Protein AF-X1RJ01-F1 (afdb_monomer_lite)

pLDDT: mean 85.83, std 17.18, range [34.94, 98.0]

Sequence (54 aa):
MKNMTGLIECESCGTSYTEKEFEKLELTGHNGIWNFDYRRC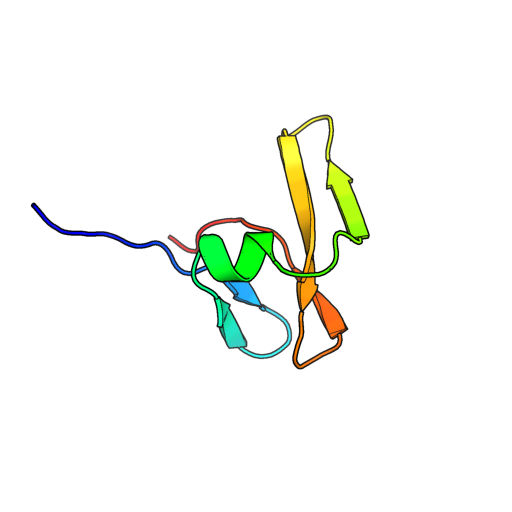RECKKEITGVIAW

Organism: NCBI:txid412755

Radius of gyration: 11.18 Å; chains: 1; bounding box: 22×33×24 Å

Secondary structure (DSSP, 8-state):
------EEE-TTT--EEEHHHHTTSPEEEEETTTTEEEEE-TTT--EEE-----

Foldseek 3Di:
DDPPQFWFADPVPRDTDGPVRQVVFAFPDADPVVGWTWGQDPPPRDIGTRDRDD

Structure (mmCIF, N/CA/C/O backbone):
data_AF-X1RJ01-F1
#
_entry.id   AF-X1RJ01-F1
#
loop_
_atom_site.group_PDB
_atom_site.id
_atom_site.type_symbol
_atom_site.label_atom_id
_atom_site.label_alt_id
_atom_site.label_comp_id
_atom_site.label_asym_id
_atom_site.label_entity_id
_atom_site.label_seq_id
_atom_site.pdbx_PDB_ins_code
_atom_site.Cartn_x
_atom_site.Cartn_y
_atom_site.Cartn_z
_atom_site.occupancy
_atom_site.B_iso_or_equiv
_atom_site.auth_seq_id
_atom_site.auth_comp_id
_atom_site.auth_asym_id
_atom_site.auth_atom_id
_atom_site.pdbx_PDB_model_num
ATOM 1 N N . MET A 1 1 ? -12.370 26.894 -3.183 1.00 34.94 1 MET A N 1
ATOM 2 C CA . MET A 1 1 ? -11.408 25.882 -3.672 1.00 34.94 1 MET A CA 1
ATOM 3 C C . MET A 1 1 ? -11.804 24.562 -3.027 1.00 34.94 1 MET A C 1
ATOM 5 O O . MET A 1 1 ? -11.847 24.513 -1.806 1.00 34.94 1 MET A O 1
ATOM 9 N N . LYS A 1 2 ? -12.244 23.558 -3.796 1.00 40.06 2 LYS A N 1
ATOM 10 C CA . LYS A 1 2 ? -12.607 22.247 -3.235 1.00 40.06 2 LYS A CA 1
ATOM 11 C C . LYS A 1 2 ? -11.304 21.486 -2.972 1.00 40.06 2 LYS A C 1
ATOM 13 O O . LYS A 1 2 ? -10.616 21.143 -3.925 1.00 40.06 2 LYS A O 1
ATOM 18 N N . ASN A 1 3 ? -10.950 21.275 -1.705 1.00 40.84 3 ASN A N 1
ATOM 19 C CA . ASN A 1 3 ? -9.883 20.350 -1.322 1.00 40.84 3 ASN A CA 1
ATOM 20 C C . ASN A 1 3 ? -10.366 18.924 -1.622 1.00 40.84 3 ASN A C 1
ATOM 22 O O . ASN A 1 3 ? -11.005 18.297 -0.785 1.00 40.84 3 ASN A O 1
ATOM 26 N N . MET A 1 4 ? -10.119 18.438 -2.837 1.00 47.66 4 MET A N 1
ATOM 27 C CA . MET A 1 4 ? -10.260 17.025 -3.189 1.00 47.66 4 MET A CA 1
ATOM 28 C C . MET A 1 4 ? -9.003 16.303 -2.714 1.00 47.66 4 MET A C 1
ATOM 30 O O .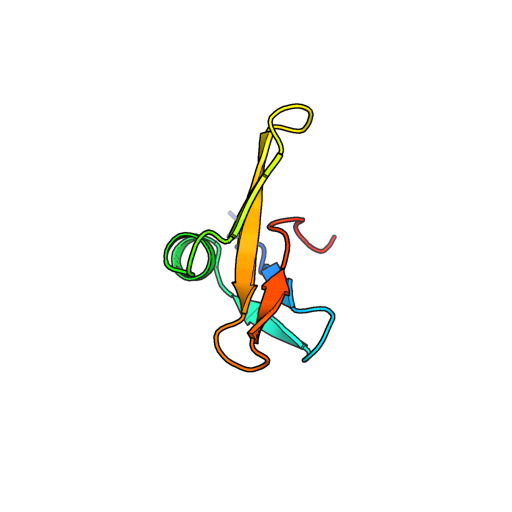 MET A 1 4 ? -8.038 16.153 -3.454 1.00 47.66 4 MET A O 1
ATOM 34 N N . THR A 1 5 ? -8.980 15.924 -1.441 1.00 59.88 5 THR A N 1
ATOM 35 C CA . THR A 1 5 ? -7.975 14.991 -0.930 1.00 59.88 5 THR A CA 1
ATOM 36 C C . THR A 1 5 ? -8.411 13.602 -1.388 1.00 59.88 5 THR A C 1
ATOM 38 O O . THR A 1 5 ? -9.332 13.032 -0.810 1.00 59.88 5 THR A O 1
ATOM 41 N N . GLY A 1 6 ? -7.833 13.106 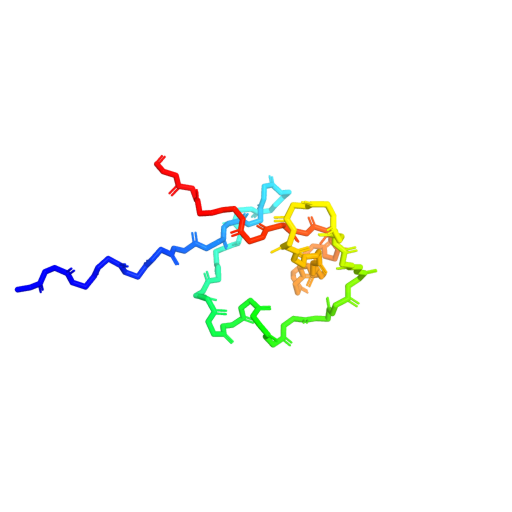-2.487 1.00 78.38 6 GLY A N 1
ATOM 42 C CA . GLY A 1 6 ? -8.091 11.747 -2.962 1.00 78.38 6 GLY A CA 1
ATOM 43 C C . GLY A 1 6 ? -7.673 10.745 -1.889 1.00 78.38 6 GLY A C 1
ATOM 44 O O . GLY A 1 6 ? -6.559 10.824 -1.370 1.00 78.38 6 GLY A O 1
ATOM 45 N N . LEU A 1 7 ? -8.584 9.852 -1.507 1.00 89.06 7 LEU A N 1
ATOM 46 C CA . LEU A 1 7 ? -8.264 8.732 -0.631 1.00 89.06 7 LEU A CA 1
ATOM 47 C C . LEU A 1 7 ? -7.781 7.553 -1.480 1.00 89.06 7 LEU A C 1
ATOM 49 O O . LEU A 1 7 ? -8.250 7.348 -2.598 1.00 89.06 7 LEU A O 1
ATOM 53 N N . ILE A 1 8 ? -6.861 6.772 -0.926 1.00 91.38 8 ILE A N 1
ATOM 54 C CA . ILE A 1 8 ? -6.386 5.517 -1.506 1.00 91.38 8 ILE A CA 1
ATOM 55 C C . ILE A 1 8 ? -7.033 4.389 -0.710 1.00 91.38 8 ILE A C 1
ATOM 57 O O . ILE A 1 8 ? -6.744 4.224 0.476 1.00 91.38 8 ILE A O 1
ATOM 61 N N . GLU A 1 9 ? -7.931 3.637 -1.339 1.00 92.69 9 GLU A N 1
ATOM 62 C CA . GLU A 1 9 ? -8.652 2.540 -0.697 1.00 92.69 9 GLU A CA 1
ATOM 63 C C . GLU A 1 9 ? -7.957 1.196 -0.925 1.00 92.69 9 GLU A C 1
ATOM 65 O O . GLU A 1 9 ? -7.547 0.849 -2.031 1.00 92.69 9 GLU A O 1
ATOM 70 N N . CYS A 1 10 ? -7.827 0.411 0.141 1.00 94.31 10 CYS A N 1
ATOM 71 C CA . CYS A 1 10 ? -7.412 -0.975 0.044 1.00 94.31 10 CYS A CA 1
ATOM 72 C C . CYS A 1 10 ? -8.563 -1.826 -0.498 1.00 94.31 10 CYS A C 1
ATOM 74 O O . CYS A 1 10 ? -9.469 -2.176 0.255 1.00 94.31 10 CYS A O 1
ATOM 76 N N . GLU A 1 11 ? -8.475 -2.263 -1.752 1.00 92.25 11 GLU A N 1
ATOM 77 C CA . GLU A 1 11 ? -9.493 -3.121 -2.385 1.00 92.25 11 GLU A CA 1
ATOM 78 C C . GLU A 1 11 ? -9.759 -4.434 -1.626 1.00 92.25 11 GLU A C 1
ATOM 80 O O . GLU A 1 11 ? -10.827 -5.027 -1.741 1.00 92.25 11 GLU A O 1
ATOM 85 N N . SER A 1 12 ? -8.795 -4.905 -0.826 1.00 94.31 12 SER A N 1
ATOM 86 C CA . SER A 1 12 ? -8.945 -6.145 -0.054 1.00 94.31 12 SER A CA 1
ATOM 87 C C . SER A 1 12 ? -9.771 -5.991 1.227 1.00 94.31 12 SER A C 1
ATOM 89 O O . SER A 1 12 ? -10.341 -6.979 1.686 1.00 94.31 12 SER A O 1
ATOM 91 N N . CYS A 1 13 ? -9.801 -4.811 1.856 1.00 96.06 13 CYS A N 1
ATOM 92 C CA . CYS A 1 13 ? -10.472 -4.633 3.155 1.00 96.06 13 CYS A CA 1
ATOM 93 C C . CYS A 1 13 ? -11.278 -3.338 3.307 1.00 96.06 13 CYS A C 1
ATOM 95 O O . CYS A 1 13 ? -11.840 -3.107 4.375 1.00 96.06 13 CYS A O 1
ATOM 97 N N . GLY A 1 14 ? -11.324 -2.493 2.278 1.00 93.31 14 GLY A N 1
ATOM 98 C CA . GLY A 1 14 ? -12.065 -1.231 2.263 1.00 93.31 14 GLY A CA 1
ATOM 99 C C . GLY A 1 14 ? -11.455 -0.118 3.118 1.00 93.31 14 GLY A C 1
ATOM 100 O O . GLY A 1 14 ? -12.063 0.931 3.302 1.00 93.31 14 GLY A O 1
ATOM 101 N N . THR A 1 15 ? -10.264 -0.316 3.692 1.00 94.38 15 THR A N 1
ATOM 102 C CA . THR A 1 15 ? -9.607 0.735 4.480 1.00 94.38 15 THR A CA 1
ATOM 103 C C . THR A 1 15 ? -9.054 1.812 3.560 1.00 94.38 15 THR A C 1
ATOM 105 O O . THR A 1 15 ? -8.229 1.518 2.697 1.00 94.38 15 THR A O 1
ATOM 108 N N . SER A 1 16 ? -9.457 3.058 3.786 1.00 93.50 16 SER A N 1
ATOM 109 C CA . SER A 1 16 ? -8.972 4.216 3.040 1.00 93.50 16 SER A CA 1
ATOM 110 C C . SER A 1 16 ? -7.847 4.942 3.780 1.00 93.50 16 SER A C 1
ATOM 112 O O . SER A 1 16 ? -7.899 5.111 4.998 1.00 93.50 16 SER A O 1
ATOM 114 N N . TYR A 1 17 ? -6.849 5.408 3.035 1.00 92.69 17 TYR A N 1
ATOM 115 C CA . TYR A 1 17 ? -5.727 6.203 3.527 1.00 92.69 17 TYR A CA 1
ATOM 116 C C . TYR A 1 17 ? -5.706 7.560 2.833 1.00 92.69 17 TYR A C 1
ATOM 118 O O . TYR A 1 17 ? -5.953 7.657 1.631 1.00 92.69 17 TYR A O 1
ATOM 126 N N . THR A 1 18 ? -5.347 8.614 3.562 1.00 91.81 18 THR A N 1
ATOM 127 C CA . THR A 1 18 ? -4.853 9.831 2.910 1.00 91.81 18 THR A CA 1
ATOM 128 C C . THR A 1 18 ? -3.526 9.538 2.207 1.00 91.81 18 THR A C 1
ATOM 130 O O . THR A 1 18 ? -2.789 8.638 2.607 1.00 91.81 18 THR A O 1
ATOM 133 N N . GLU A 1 19 ? -3.166 10.335 1.203 1.00 89.50 19 GLU A N 1
ATOM 134 C CA . GLU A 1 19 ? -1.867 10.229 0.522 1.00 89.50 19 GLU A CA 1
ATOM 135 C C . GLU A 1 19 ? -0.684 10.218 1.515 1.00 89.50 19 GLU A C 1
ATOM 137 O O . GLU A 1 19 ? 0.173 9.339 1.467 1.00 89.50 19 GLU A O 1
ATOM 142 N N . LYS A 1 20 ? -0.705 11.102 2.525 1.00 91.75 20 LYS A N 1
ATOM 143 C CA . LYS A 1 20 ? 0.325 11.157 3.582 1.00 91.75 20 LYS A CA 1
ATOM 144 C C . LYS A 1 20 ? 0.378 9.909 4.462 1.00 91.75 20 LYS A C 1
ATOM 146 O O . LYS A 1 20 ? 1.421 9.610 5.042 1.00 91.75 20 LYS A O 1
ATOM 151 N N . GLU A 1 21 ? -0.749 9.237 4.673 1.00 94.44 21 GLU A N 1
ATOM 152 C CA . GLU A 1 21 ? -0.776 7.973 5.412 1.00 94.44 21 GLU A CA 1
ATOM 153 C C . GLU A 1 21 ? -0.268 6.831 4.541 1.00 94.44 21 GLU A C 1
ATOM 155 O O . GLU A 1 21 ? 0.509 6.014 5.031 1.00 94.44 21 GLU A O 1
ATOM 160 N N . PHE A 1 22 ? -0.638 6.823 3.260 1.00 9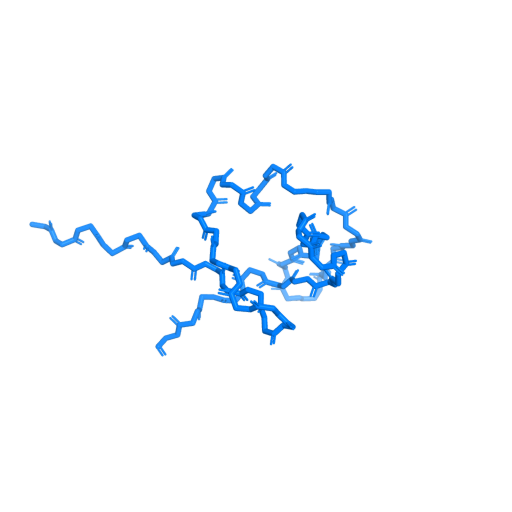3.19 22 PHE A N 1
ATOM 161 C CA . PHE A 1 22 ? -0.159 5.864 2.273 1.00 93.19 22 PHE A CA 1
ATOM 162 C C . PHE A 1 22 ? 1.369 5.911 2.124 1.00 93.19 22 PHE A C 1
ATOM 164 O O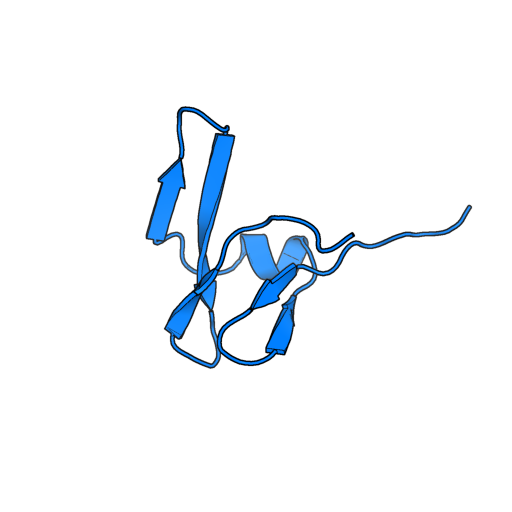 . PHE A 1 22 ? 2.025 4.874 2.198 1.00 93.19 22 PHE A O 1
ATOM 171 N N . GLU A 1 23 ? 1.965 7.104 2.043 1.00 92.56 23 GLU A N 1
ATOM 172 C CA . GLU A 1 23 ? 3.424 7.296 1.987 1.00 92.56 23 GLU A CA 1
ATOM 173 C C . GLU A 1 23 ? 4.175 6.797 3.234 1.00 92.56 23 GLU A C 1
ATOM 175 O O . GLU A 1 23 ? 5.386 6.571 3.184 1.00 92.56 23 GLU A O 1
ATOM 180 N N . LYS A 1 24 ? 3.482 6.609 4.363 1.00 96.56 24 LYS A N 1
ATOM 181 C CA . LYS A 1 24 ? 4.057 6.055 5.601 1.00 96.56 24 LYS A CA 1
ATOM 182 C C . LYS A 1 24 ? 3.899 4.542 5.713 1.00 96.56 24 LYS A C 1
ATOM 184 O O . LYS A 1 24 ? 4.427 3.951 6.656 1.00 96.56 24 LYS A O 1
ATOM 189 N N . LEU A 1 25 ? 3.144 3.913 4.816 1.00 96.62 25 LEU A N 1
ATOM 190 C CA . LEU A 1 25 ? 3.024 2.462 4.787 1.00 96.62 25 LEU A CA 1
ATOM 191 C C . LEU A 1 25 ? 4.321 1.832 4.282 1.00 96.62 25 LEU A C 1
ATOM 193 O O . LEU A 1 25 ? 5.097 2.447 3.544 1.00 96.62 25 LEU A O 1
ATOM 197 N N . GLU A 1 26 ? 4.538 0.586 4.694 1.00 97.81 26 GLU A N 1
ATOM 198 C CA . GLU A 1 26 ? 5.695 -0.205 4.286 1.00 97.81 26 GLU A CA 1
ATOM 199 C C . GLU A 1 26 ? 5.711 -0.352 2.762 1.00 97.81 26 GLU A C 1
ATOM 201 O O . GLU A 1 26 ? 4.748 -0.850 2.180 1.00 97.81 26 GLU A O 1
ATOM 206 N N . LEU A 1 27 ? 6.800 0.085 2.131 1.00 96.00 27 LEU A N 1
ATOM 207 C CA . LEU A 1 27 ? 7.051 -0.109 0.707 1.00 96.00 27 LEU A CA 1
ATOM 208 C C . LEU A 1 27 ? 7.316 -1.595 0.442 1.00 96.00 27 LEU A C 1
ATOM 210 O O . LEU A 1 27 ? 8.235 -2.171 1.023 1.00 96.00 27 LEU A O 1
ATOM 214 N N . THR A 1 28 ? 6.529 -2.207 -0.437 1.00 97.50 28 THR A N 1
ATOM 215 C CA . THR A 1 28 ? 6.725 -3.604 -0.861 1.00 97.50 28 THR A CA 1
ATOM 216 C C . THR A 1 28 ? 7.385 -3.702 -2.229 1.00 97.50 28 THR A C 1
ATOM 218 O O . THR A 1 28 ? 8.048 -4.696 -2.516 1.00 97.50 28 THR A O 1
ATOM 221 N N . GLY A 1 29 ? 7.270 -2.659 -3.050 1.00 95.06 29 GLY A N 1
ATOM 222 C CA . GLY A 1 29 ? 7.914 -2.584 -4.352 1.00 95.06 29 GLY A CA 1
ATOM 223 C C . GLY A 1 29 ? 7.683 -1.242 -5.033 1.00 95.06 29 GLY A C 1
ATOM 224 O O . GLY A 1 29 ? 6.830 -0.459 -4.623 1.00 95.06 29 GLY A O 1
ATOM 225 N N . HIS A 1 30 ? 8.433 -0.998 -6.102 1.00 92.44 30 HIS A N 1
ATOM 226 C CA . HIS A 1 30 ? 8.279 0.174 -6.955 1.00 92.44 30 HIS A CA 1
ATOM 227 C C . HIS A 1 30 ? 8.097 -0.274 -8.406 1.00 92.44 30 HIS A C 1
ATOM 229 O O . HIS A 1 30 ? 8.899 -1.052 -8.931 1.00 92.44 30 HIS A O 1
ATOM 235 N N . ASN A 1 31 ? 7.045 0.209 -9.061 1.00 91.12 31 ASN A N 1
ATOM 236 C CA . ASN A 1 31 ? 6.825 -0.010 -10.481 1.00 91.12 31 ASN A CA 1
ATOM 237 C C . ASN A 1 31 ? 7.557 1.066 -11.291 1.00 91.12 31 ASN A C 1
ATOM 239 O O . ASN A 1 31 ? 7.025 2.152 -11.505 1.00 91.12 31 ASN A O 1
ATOM 243 N N . GLY A 1 32 ? 8.754 0.750 -11.787 1.00 90.69 32 GLY A N 1
ATOM 244 C CA . GLY A 1 32 ? 9.566 1.706 -12.550 1.00 90.69 32 GLY A CA 1
ATOM 245 C C . GLY A 1 32 ? 9.026 2.069 -13.941 1.00 90.69 32 GLY A C 1
ATOM 246 O O . GLY A 1 32 ? 9.467 3.060 -14.511 1.00 90.69 32 GLY A O 1
ATOM 247 N N . ILE A 1 33 ? 8.083 1.297 -14.498 1.00 92.25 33 ILE A N 1
ATOM 248 C CA . ILE A 1 33 ? 7.477 1.593 -15.811 1.00 92.25 33 ILE A CA 1
ATOM 249 C C . ILE A 1 33 ? 6.402 2.673 -15.661 1.00 92.25 33 ILE A C 1
ATOM 251 O O . ILE A 1 33 ? 6.333 3.601 -16.462 1.00 92.25 33 ILE A O 1
ATOM 255 N N . TRP A 1 34 ? 5.572 2.548 -14.624 1.00 85.31 34 TRP A N 1
ATOM 256 C CA . TRP A 1 34 ? 4.407 3.410 -14.393 1.00 85.31 34 TRP A CA 1
ATOM 257 C C . TRP A 1 34 ? 4.601 4.413 -13.251 1.00 85.31 34 TRP A C 1
ATOM 259 O O . TRP A 1 34 ? 3.686 5.169 -12.941 1.00 85.31 34 TRP A O 1
ATOM 269 N N . ASN A 1 35 ? 5.788 4.421 -12.643 1.00 85.62 35 ASN A N 1
ATOM 270 C CA . ASN A 1 35 ? 6.212 5.319 -11.574 1.00 85.62 35 ASN A CA 1
ATOM 271 C C . ASN A 1 35 ? 5.222 5.398 -10.396 1.00 85.62 35 ASN A C 1
ATOM 273 O O . ASN A 1 35 ? 4.817 6.484 -9.982 1.00 85.62 35 ASN A O 1
ATOM 277 N N . PHE A 1 36 ? 4.830 4.243 -9.856 1.00 88.00 36 PHE A N 1
ATOM 278 C CA . PHE A 1 36 ? 4.036 4.167 -8.627 1.00 88.00 36 PHE A CA 1
ATOM 279 C C . PHE A 1 36 ? 4.593 3.126 -7.655 1.00 88.00 36 PHE A C 1
ATOM 281 O O . PHE A 1 36 ? 5.234 2.151 -8.053 1.00 88.00 36 PHE A O 1
ATOM 288 N N . ASP A 1 37 ? 4.311 3.332 -6.371 1.00 91.88 37 ASP A N 1
ATOM 289 C CA . ASP A 1 37 ? 4.727 2.442 -5.293 1.00 91.88 37 ASP A CA 1
ATOM 290 C C . ASP A 1 37 ? 3.632 1.432 -4.943 1.00 91.88 37 ASP A C 1
ATOM 292 O O . ASP A 1 37 ? 2.447 1.769 -4.848 1.00 91.88 37 ASP A O 1
ATOM 296 N N . TYR A 1 38 ? 4.063 0.207 -4.665 1.00 94.50 38 TYR A N 1
ATOM 297 C CA . TYR A 1 38 ? 3.274 -0.783 -3.952 1.00 94.50 38 TYR A CA 1
ATOM 298 C C . TYR A 1 38 ? 3.564 -0.665 -2.460 1.00 94.50 38 TYR A C 1
ATOM 300 O O . TYR A 1 38 ? 4.722 -0.593 -2.033 1.00 94.50 38 TYR A O 1
ATOM 308 N N . ARG A 1 39 ? 2.509 -0.639 -1.649 1.00 97.00 39 ARG A N 1
ATOM 309 C CA . ARG A 1 39 ? 2.614 -0.524 -0.193 1.00 97.00 39 ARG A CA 1
ATOM 310 C C . ARG A 1 39 ? 1.846 -1.654 0.481 1.00 97.00 39 ARG A C 1
ATOM 312 O O . ARG A 1 39 ? 0.889 -2.186 -0.074 1.00 97.00 39 ARG A O 1
ATOM 319 N N . ARG A 1 40 ? 2.210 -2.001 1.715 1.00 98.00 40 ARG A N 1
ATOM 320 C CA . ARG A 1 40 ? 1.467 -2.974 2.528 1.00 98.00 40 ARG A CA 1
ATOM 321 C C . ARG A 1 40 ? 0.364 -2.288 3.329 1.00 98.00 40 ARG A C 1
ATOM 323 O O . ARG A 1 40 ? 0.646 -1.438 4.173 1.00 98.00 40 ARG A O 1
ATOM 330 N N . CYS A 1 41 ? -0.884 -2.716 3.135 1.00 97.69 41 CYS A N 1
ATOM 331 C CA . CYS A 1 41 ? -2.012 -2.300 3.967 1.00 97.69 41 CYS A CA 1
ATOM 332 C C . CYS A 1 41 ? -1.727 -2.603 5.445 1.00 97.69 41 CYS A C 1
ATOM 334 O O . CYS A 1 41 ? -1.323 -3.715 5.805 1.00 97.69 41 CYS A O 1
ATOM 336 N N . ARG A 1 42 ? -1.977 -1.625 6.324 1.00 97.94 42 ARG A N 1
ATOM 337 C CA . ARG A 1 42 ? -1.771 -1.795 7.767 1.00 97.94 42 ARG A CA 1
ATOM 338 C C . ARG A 1 42 ? -2.727 -2.828 8.365 1.00 97.94 42 ARG A C 1
ATOM 340 O O . ARG A 1 42 ? -2.286 -3.586 9.230 1.00 97.94 42 ARG A O 1
ATOM 347 N N . GLU A 1 43 ? -3.964 -2.886 7.878 1.00 97.56 43 GLU A N 1
ATOM 348 C CA . GLU A 1 43 ? -5.039 -3.692 8.467 1.00 97.56 43 GLU A CA 1
ATOM 349 C C . GLU A 1 43 ? -5.009 -5.141 7.969 1.00 97.56 43 GLU A C 1
ATOM 351 O O . GLU A 1 43 ? -4.831 -6.066 8.758 1.00 97.56 43 GLU A O 1
ATOM 356 N N . CYS A 1 44 ? -5.098 -5.363 6.654 1.00 97.69 44 CYS A N 1
ATOM 357 C CA . CYS A 1 44 ? -5.199 -6.717 6.090 1.00 97.69 44 CYS A CA 1
ATOM 358 C C . CYS A 1 44 ? -3.871 -7.302 5.584 1.00 97.69 44 CYS A C 1
ATOM 360 O O . CYS A 1 44 ? -3.834 -8.444 5.124 1.00 97.69 44 CYS A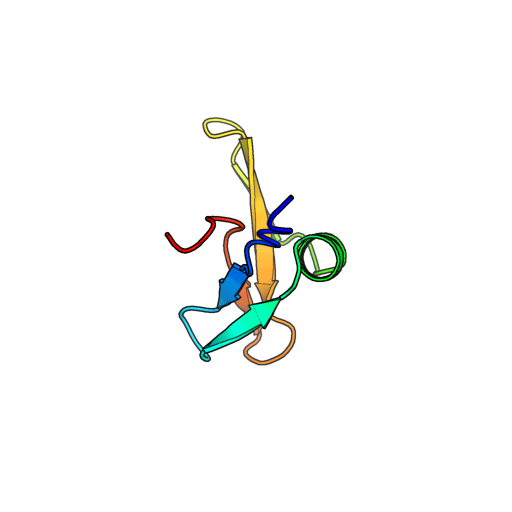 O 1
ATOM 362 N N . LYS A 1 45 ? -2.777 -6.529 5.647 1.00 97.56 45 LYS A N 1
ATOM 363 C CA . LYS A 1 45 ? -1.425 -6.909 5.189 1.00 97.56 45 LYS A CA 1
ATOM 364 C C . LYS A 1 45 ? -1.306 -7.247 3.695 1.00 97.56 45 LYS A C 1
ATOM 366 O O . LYS A 1 45 ? -0.247 -7.707 3.269 1.00 97.56 45 LYS A O 1
ATOM 371 N N . LYS A 1 46 ? -2.352 -7.009 2.897 1.00 97.25 46 LYS A N 1
ATOM 372 C CA . LYS A 1 46 ? -2.319 -7.131 1.434 1.00 97.25 46 LYS A CA 1
ATOM 373 C C . LYS A 1 46 ? -1.654 -5.920 0.795 1.00 97.25 46 LYS A C 1
ATOM 375 O O . LYS A 1 46 ? -1.526 -4.866 1.419 1.00 97.25 46 LYS A O 1
ATOM 380 N N . GLU A 1 47 ? -1.198 -6.108 -0.433 1.00 95.62 47 GLU A N 1
ATOM 381 C CA . GLU A 1 47 ? -0.631 -5.030 -1.229 1.00 95.62 47 GLU A CA 1
ATOM 382 C C . GLU A 1 47 ? -1.721 -4.046 -1.651 1.00 95.62 47 GLU A C 1
ATOM 384 O O . GLU A 1 47 ? -2.855 -4.435 -1.927 1.00 95.62 47 GLU A O 1
ATOM 389 N N . ILE A 1 48 ? -1.364 -2.769 -1.658 1.00 94.50 48 ILE A N 1
ATOM 390 C CA . ILE A 1 48 ? -2.194 -1.673 -2.130 1.00 94.50 48 ILE A CA 1
ATOM 391 C C . ILE A 1 48 ? -1.376 -0.780 -3.056 1.00 94.50 48 ILE A C 1
ATOM 393 O O . ILE A 1 48 ? -0.169 -0.598 -2.874 1.00 94.50 48 ILE A O 1
ATOM 397 N N . THR A 1 49 ? -2.057 -0.195 -4.029 1.00 90.75 49 THR A N 1
ATOM 398 C CA . THR A 1 49 ? -1.486 0.734 -5.002 1.00 90.75 49 THR A CA 1
ATOM 399 C C . THR A 1 49 ? -2.099 2.109 -4.813 1.00 90.75 49 THR A C 1
ATOM 401 O O . THR A 1 49 ? -3.298 2.214 -4.567 1.00 90.75 49 THR A O 1
ATOM 404 N N . GLY A 1 50 ? -1.303 3.165 -4.973 1.00 78.12 50 GLY A N 1
ATOM 405 C CA . GLY A 1 50 ? -1.751 4.557 -4.841 1.00 78.12 50 GLY A CA 1
ATOM 406 C C . GLY A 1 50 ? -2.625 5.055 -5.995 1.00 78.12 50 GLY A C 1
ATOM 407 O O . GLY A 1 50 ? -2.560 6.231 -6.341 1.00 78.12 50 GLY A O 1
ATOM 408 N N . VAL A 1 51 ? -3.395 4.174 -6.638 1.00 70.19 51 VAL A N 1
ATOM 409 C CA . VAL A 1 51 ? -4.315 4.573 -7.702 1.00 70.19 51 VAL A CA 1
ATOM 410 C C . VAL A 1 51 ? -5.491 5.255 -7.020 1.00 70.19 51 VAL A C 1
ATOM 412 O O . VAL A 1 51 ? -6.205 4.639 -6.231 1.00 70.19 51 VAL A O 1
ATOM 415 N N . ILE A 1 52 ? -5.646 6.553 -7.267 1.00 59.12 52 ILE A N 1
ATOM 416 C CA . ILE A 1 52 ? -6.771 7.326 -6.745 1.00 59.12 52 ILE A CA 1
ATOM 417 C C . ILE A 1 52 ? -8.045 6.697 -7.317 1.00 59.12 52 ILE A C 1
ATOM 419 O O . ILE A 1 52 ? -8.180 6.592 -8.538 1.00 59.12 52 ILE A O 1
ATOM 423 N N . ALA A 1 53 ? -8.954 6.255 -6.447 1.00 50.00 53 ALA A N 1
ATOM 424 C CA . ALA A 1 53 ? -10.287 5.845 -6.869 1.00 50.00 53 ALA A CA 1
ATOM 425 C C . ALA A 1 53 ? -11.019 7.092 -7.399 1.00 50.00 53 ALA A C 1
ATOM 427 O O . ALA A 1 53 ? -11.154 8.079 -6.670 1.00 50.00 53 ALA A O 1
ATOM 428 N N . TRP A 1 54 ? -11.402 7.074 -8.678 1.00 45.56 54 TRP A N 1
ATOM 429 C CA . TRP A 1 54 ? -12.142 8.153 -9.347 1.00 45.56 54 TRP A CA 1
ATOM 430 C C . TRP A 1 54 ? -13.650 7.972 -9.202 1.00 45.56 54 TRP A C 1
ATOM 432 O O . TRP A 1 54 ? -14.111 6.813 -9.308 1.00 45.56 54 TRP A O 1
#